Protein AF-A0A8J6P3C2-F1 (afdb_monomer)

Secondary structure (DSSP, 8-state):
---TT--EEEEEESSTTSSEE---TTS-SS-EEEEEETTEEEEEE-S-SS-EEETTEEPPBT--EE--TT-EEEETTEEEE----------------

InterPro domains:
  IPR000253 Forkhead-associated (FHA) domain [PF00498] (10-75)
  IPR000253 Forkhead-associated (FHA) domain [PS50006] (10-59)
  IPR000253 Forkhead-associated (FHA) domain [SM00240] (9-59)
  IPR008984 SMAD/FHA domain superfamily [SSF49879] (9-92)
  IPR050923 Cellular Process Regulator and RNA Processing Protein [PTHR23308] (12-75)

Organism: NCBI:txid2841696

Nearest PDB structures (foldseek):
  6hc1-assembly2_B  TM=9.659E-01  e=9.011E-06  Bdellovibrio bacteriovorus HD100
  6hbz-assembly1_A  TM=9.214E-01  e=9.011E-06  Bdellovibrio bacteriovorus HD100
  6i2r-assembly1_D  TM=9.235E-01  e=1.190E-05  Mycolicibacterium smegmatis MC2 155
  6hc0-assembly3_C  TM=9.504E-01  e=2.192E-05  Bdellovibrio bacteriovorus HD100
  8p5x-assembly1_G  TM=8.178E-01  e=8.524E-06  Corynebacterium glutamicum ATCC 13032

Sequence (97 aa):
MPNPGGRYEIKIGRDSSNDVAIPEETVSSLHATIEYQDGFFYLADQRSKNKTYLNGKKIVPYSPIKLKSGDEIMIHIHKFTFLLEQQTPSGDTDENW

pLDDT: mean 88.08, std 17.91, range [43.47, 98.75]

Mean predicted aligned error: 7.42 Å

Structure (mmCIF, N/CA/C/O backbone):
data_AF-A0A8J6P3C2-F1
#
_entry.id   AF-A0A8J6P3C2-F1
#
loop_
_atom_site.group_PDB
_atom_site.id
_atom_site.type_symbol
_atom_site.label_atom_id
_atom_site.label_alt_id
_atom_site.label_comp_id
_atom_site.label_asym_id
_atom_site.label_entity_id
_atom_site.label_seq_id
_atom_site.pdbx_PDB_ins_code
_atom_site.Cartn_x
_atom_site.Cartn_y
_atom_site.Cartn_z
_atom_site.occupancy
_atom_site.B_iso_or_equiv
_atom_site.auth_seq_id
_atom_site.auth_comp_id
_atom_site.auth_asym_id
_atom_site.auth_atom_id
_atom_site.pdbx_PDB_model_num
ATOM 1 N N . MET A 1 1 ? -13.825 16.020 0.685 1.00 50.19 1 MET A N 1
ATOM 2 C CA . MET A 1 1 ? -14.577 14.794 1.035 1.00 50.19 1 MET A CA 1
ATOM 3 C C . MET A 1 1 ? -14.897 14.057 -0.260 1.00 50.19 1 MET A C 1
ATOM 5 O O . MET A 1 1 ? -15.365 14.729 -1.173 1.00 50.19 1 MET A O 1
ATOM 9 N N . PRO A 1 2 ? -14.601 12.754 -0.406 1.00 49.28 2 PRO A N 1
ATOM 10 C CA . PRO A 1 2 ? -15.006 11.997 -1.593 1.00 49.28 2 PRO A CA 1
ATOM 11 C C . PRO A 1 2 ? -16.538 11.826 -1.649 1.00 49.28 2 PRO A C 1
ATOM 13 O O . PRO A 1 2 ? -17.199 11.798 -0.612 1.00 49.28 2 PRO A O 1
ATOM 16 N N . ASN A 1 3 ? -17.101 11.744 -2.861 1.00 46.94 3 ASN A N 1
ATOM 17 C CA . ASN A 1 3 ? -18.543 11.601 -3.101 1.00 46.94 3 ASN A CA 1
ATOM 18 C C . ASN A 1 3 ? -19.108 10.314 -2.459 1.00 46.94 3 ASN A C 1
ATOM 20 O O . ASN A 1 3 ? -18.487 9.260 -2.609 1.00 46.94 3 ASN A O 1
ATOM 24 N N . PRO A 1 4 ? -20.317 10.345 -1.861 1.00 50.38 4 PRO A N 1
ATOM 25 C CA . PRO A 1 4 ? -20.905 9.240 -1.084 1.00 50.38 4 PRO A CA 1
ATOM 26 C C . PRO A 1 4 ? -21.346 8.000 -1.899 1.00 50.38 4 PRO A C 1
ATOM 28 O O . PRO A 1 4 ? -22.121 7.184 -1.417 1.00 50.38 4 PRO A O 1
ATOM 31 N N . GLY A 1 5 ? -20.836 7.822 -3.120 1.00 55.91 5 GLY A N 1
ATOM 32 C CA . GLY A 1 5 ? -21.047 6.624 -3.944 1.00 55.91 5 GLY A CA 1
ATOM 33 C C . GLY A 1 5 ? -19.854 6.249 -4.831 1.00 55.91 5 GLY A C 1
ATOM 34 O O . GLY A 1 5 ? -19.974 5.362 -5.672 1.00 55.91 5 GLY A O 1
ATOM 35 N N . GLY A 1 6 ? -18.7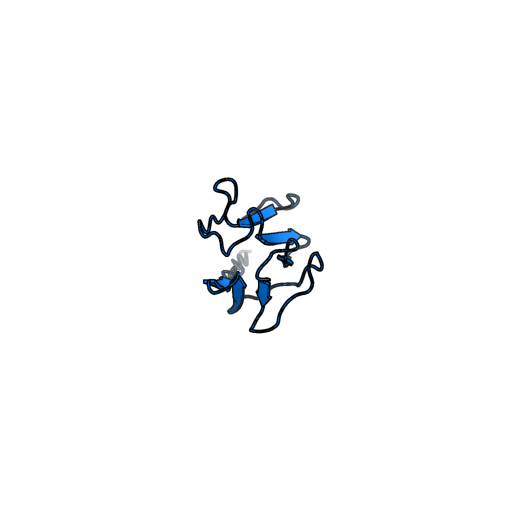12 6.932 -4.690 1.00 60.28 6 GLY A N 1
ATOM 36 C CA . GLY A 1 6 ? -17.520 6.663 -5.490 1.00 60.28 6 GLY A CA 1
ATOM 37 C C . GLY A 1 6 ? -16.598 5.670 -4.794 1.00 60.28 6 GLY A C 1
ATOM 38 O O . GLY A 1 6 ? -16.114 5.945 -3.699 1.00 60.28 6 GLY A O 1
ATOM 39 N N . ARG A 1 7 ? -16.306 4.542 -5.446 1.00 66.44 7 ARG A N 1
ATOM 40 C CA . ARG A 1 7 ? -15.163 3.707 -5.069 1.00 66.44 7 ARG A CA 1
ATOM 41 C C . ARG A 1 7 ? -13.901 4.494 -5.417 1.00 66.44 7 ARG A C 1
ATOM 43 O O . ARG A 1 7 ? -13.708 4.857 -6.576 1.00 66.44 7 ARG A O 1
ATOM 50 N N . TYR A 1 8 ? -13.092 4.807 -4.414 1.00 85.38 8 TYR A N 1
ATOM 51 C CA . TYR A 1 8 ? -11.825 5.507 -4.605 1.00 85.38 8 TYR A CA 1
ATOM 52 C C . TYR A 1 8 ? -10.690 4.511 -4.396 1.00 85.38 8 TYR A C 1
ATOM 54 O O . TYR A 1 8 ? -10.641 3.846 -3.363 1.00 85.38 8 TYR A O 1
ATOM 62 N N . GLU A 1 9 ? -9.808 4.387 -5.379 1.00 93.75 9 GLU A N 1
ATOM 63 C CA . GLU A 1 9 ? -8.637 3.516 -5.324 1.00 93.75 9 GLU A CA 1
ATOM 64 C C . GLU A 1 9 ? -7.384 4.372 -5.488 1.00 93.75 9 GLU A C 1
ATOM 66 O O . GLU A 1 9 ? -7.297 5.183 -6.405 1.00 93.75 9 GLU A O 1
ATOM 71 N N . ILE A 1 10 ? -6.422 4.174 -4.591 1.00 96.56 10 ILE A N 1
ATOM 72 C CA . ILE A 1 10 ? -5.075 4.732 -4.671 1.00 96.56 10 ILE A CA 1
ATOM 73 C C . ILE A 1 10 ? -4.142 3.587 -5.033 1.00 96.56 10 ILE A C 1
ATOM 75 O O . ILE A 1 10 ? -4.048 2.602 -4.296 1.00 96.56 10 ILE A O 1
ATOM 79 N N . LYS A 1 11 ? -3.418 3.723 -6.137 1.00 98.38 11 LYS A N 1
ATOM 80 C CA . LYS A 1 11 ? -2.402 2.765 -6.566 1.00 98.38 11 LYS A CA 1
ATOM 81 C C . LYS A 1 11 ? -1.022 3.213 -6.109 1.00 98.38 11 LYS A C 1
ATOM 83 O O . LYS A 1 11 ? -0.655 4.382 -6.219 1.00 98.38 11 LYS A O 1
ATOM 88 N N . ILE A 1 12 ? -0.238 2.254 -5.633 1.00 98.56 12 ILE A N 1
ATOM 89 C CA . ILE A 1 12 ? 1.135 2.454 -5.174 1.00 98.56 12 ILE A CA 1
ATOM 90 C C . ILE A 1 12 ? 2.029 1.486 -5.942 1.00 98.56 12 ILE A C 1
ATOM 92 O O . ILE A 1 12 ? 1.782 0.275 -5.953 1.00 98.56 12 ILE A O 1
ATOM 96 N N . GLY A 1 13 ? 3.087 1.982 -6.574 1.00 98.56 13 GLY A N 1
ATOM 97 C CA . GLY A 1 13 ? 3.988 1.124 -7.337 1.00 98.56 13 GLY A CA 1
ATOM 98 C C . GLY A 1 13 ? 5.101 1.875 -8.045 1.00 98.56 13 GLY A C 1
ATOM 99 O O . GLY A 1 13 ? 5.230 3.086 -7.930 1.00 98.56 13 GLY A O 1
ATOM 100 N N . ARG A 1 14 ? 5.935 1.136 -8.775 1.00 98.62 14 ARG A N 1
ATOM 101 C CA . ARG A 1 14 ? 7.076 1.701 -9.508 1.00 98.62 14 ARG A CA 1
ATOM 102 C C . ARG A 1 14 ? 6.669 2.483 -10.745 1.00 98.62 14 ARG A C 1
ATOM 104 O O . ARG A 1 14 ? 7.360 3.424 -11.120 1.00 98.62 14 ARG A O 1
ATOM 111 N N . ASP A 1 15 ? 5.594 2.053 -11.399 1.00 98.31 15 ASP A N 1
ATOM 112 C CA . ASP A 1 15 ? 5.145 2.700 -12.624 1.00 98.31 15 ASP A CA 1
ATOM 113 C C . ASP A 1 15 ? 4.659 4.126 -12.330 1.00 98.31 15 ASP A C 1
ATOM 115 O O . ASP A 1 15 ? 4.003 4.367 -11.314 1.00 98.31 15 ASP A O 1
ATOM 119 N N . SER A 1 16 ? 4.978 5.069 -13.214 1.00 97.75 16 SER A N 1
ATOM 120 C CA . SER A 1 16 ? 4.631 6.486 -13.040 1.00 97.75 16 SER A CA 1
ATOM 121 C C . SER A 1 16 ? 3.135 6.757 -13.213 1.00 97.75 16 SER A C 1
ATOM 123 O O . SER A 1 16 ? 2.668 7.847 -12.901 1.00 97.75 16 SER A O 1
ATOM 125 N N . SER A 1 17 ? 2.382 5.762 -13.690 1.00 97.19 17 SER A N 1
ATOM 126 C CA . SER A 1 17 ? 0.923 5.786 -13.815 1.00 97.19 17 SER A CA 1
ATOM 127 C C . SER A 1 17 ? 0.172 5.556 -12.490 1.00 97.19 17 SER A C 1
ATOM 129 O O . SER A 1 17 ? -1.062 5.620 -12.464 1.00 97.19 17 SER A O 1
ATOM 131 N N . ASN A 1 18 ? 0.887 5.243 -11.404 1.00 98.19 18 ASN A N 1
ATOM 132 C CA . ASN A 1 18 ? 0.318 5.100 -10.064 1.00 98.19 18 ASN A CA 1
ATOM 133 C C . ASN A 1 18 ? 0.185 6.455 -9.365 1.00 98.19 18 ASN A C 1
ATOM 135 O O . ASN A 1 18 ? 1.003 7.347 -9.572 1.00 98.19 18 ASN A O 1
ATOM 139 N N . ASP A 1 19 ? -0.789 6.566 -8.465 1.00 97.81 19 ASP A N 1
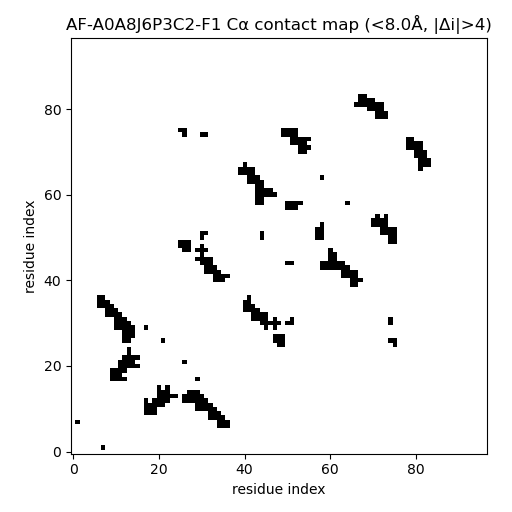ATOM 140 C CA . ASP A 1 19 ? -1.005 7.766 -7.651 1.00 97.81 19 ASP A CA 1
ATOM 141 C C . ASP A 1 19 ? 0.187 8.048 -6.722 1.00 97.81 19 ASP A C 1
ATOM 143 O O . ASP A 1 19 ? 0.558 9.199 -6.500 1.00 97.81 19 ASP A O 1
ATOM 147 N N . VAL A 1 20 ? 0.824 6.985 -6.213 1.00 97.56 20 VAL A N 1
ATOM 148 C CA . VAL A 1 20 ? 2.089 7.051 -5.472 1.00 97.56 20 VAL A CA 1
ATOM 149 C C . VAL A 1 20 ? 3.149 6.243 -6.218 1.00 97.56 20 VAL A C 1
ATOM 151 O O . VAL A 1 20 ? 3.212 5.013 -6.119 1.00 97.56 20 VAL A O 1
ATOM 154 N N . ALA A 1 21 ? 3.992 6.952 -6.968 1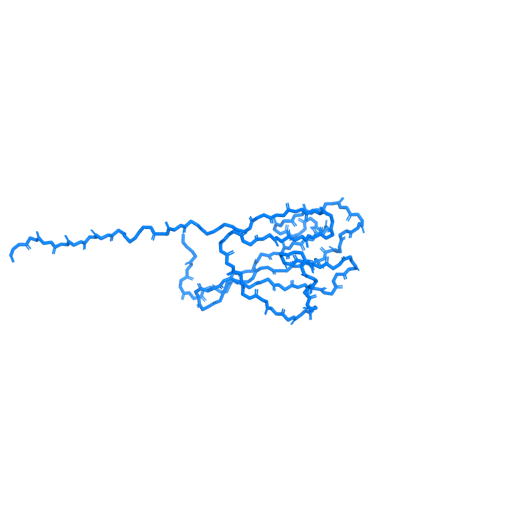.00 98.19 21 ALA A N 1
ATOM 155 C CA . ALA A 1 21 ? 5.097 6.366 -7.715 1.00 98.19 21 ALA A CA 1
ATOM 156 C C . ALA A 1 21 ? 6.367 6.258 -6.850 1.00 98.19 21 ALA A C 1
ATOM 158 O O . ALA A 1 21 ? 6.861 7.256 -6.329 1.00 98.19 21 ALA A O 1
ATOM 159 N N . ILE A 1 22 ? 6.923 5.049 -6.734 1.00 98.00 22 ILE A N 1
ATOM 160 C CA . ILE A 1 22 ? 8.203 4.771 -6.062 1.00 98.00 22 ILE A CA 1
ATOM 161 C C . ILE A 1 22 ? 9.158 4.170 -7.106 1.00 98.00 22 ILE A C 1
ATOM 163 O O . ILE A 1 22 ? 9.126 2.954 -7.314 1.00 98.00 22 ILE A O 1
ATOM 167 N N . PRO A 1 23 ? 9.970 4.984 -7.810 1.00 97.25 23 PRO A N 1
ATOM 168 C CA . PRO A 1 23 ? 10.685 4.590 -9.029 1.00 97.25 23 PRO 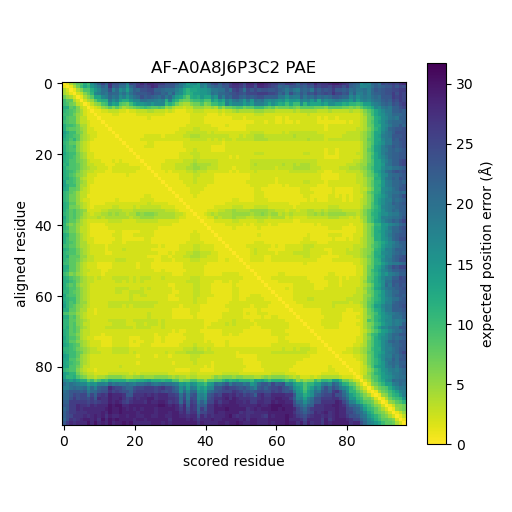A CA 1
ATOM 169 C C . PRO A 1 23 ? 11.941 3.739 -8.752 1.00 97.25 23 PRO A C 1
ATOM 171 O O . PRO A 1 23 ? 13.040 4.049 -9.200 1.00 97.25 23 PRO A O 1
ATOM 174 N N . GLU A 1 24 ? 11.780 2.636 -8.026 1.00 97.50 24 GLU A N 1
ATOM 175 C CA . GLU A 1 24 ? 12.838 1.687 -7.689 1.00 97.50 24 GLU A CA 1
ATOM 176 C C . GLU A 1 24 ? 12.515 0.292 -8.223 1.00 97.50 24 GLU A C 1
ATOM 178 O O . GLU A 1 24 ? 11.391 -0.189 -8.108 1.00 97.50 24 GLU A O 1
ATOM 183 N N . GLU A 1 25 ? 13.512 -0.418 -8.754 1.00 96.50 25 GLU A N 1
ATOM 184 C CA . GLU A 1 25 ? 13.343 -1.780 -9.293 1.00 96.50 25 GLU A CA 1
ATOM 185 C C . GLU A 1 25 ? 12.909 -2.820 -8.249 1.00 96.50 25 GLU A C 1
ATOM 187 O O . GLU A 1 25 ? 12.393 -3.892 -8.582 1.00 96.50 25 GLU A O 1
ATOM 192 N N . THR A 1 26 ? 13.115 -2.508 -6.973 1.00 97.44 26 THR A N 1
ATOM 193 C CA . THR A 1 26 ? 12.688 -3.309 -5.824 1.00 97.44 26 THR A CA 1
ATOM 194 C C . THR A 1 26 ? 11.179 -3.200 -5.567 1.00 97.44 26 THR A C 1
ATOM 196 O O . THR A 1 26 ? 10.607 -4.032 -4.856 1.00 97.44 26 THR A O 1
ATOM 199 N N . VAL A 1 27 ? 10.504 -2.223 -6.174 1.00 98.31 27 VAL A N 1
ATOM 200 C CA . VAL A 1 27 ? 9.059 -2.019 -6.101 1.00 98.31 27 VAL A CA 1
ATOM 201 C C . VAL A 1 27 ? 8.419 -2.554 -7.388 1.00 98.31 27 VAL A C 1
ATOM 203 O O . VAL A 1 27 ? 8.884 -2.319 -8.500 1.00 98.31 27 VAL A O 1
ATOM 206 N N . SER A 1 28 ? 7.346 -3.340 -7.263 1.00 98.62 28 SER A N 1
ATOM 207 C CA . SER A 1 28 ? 6.602 -3.844 -8.428 1.00 98.62 28 SER A CA 1
ATOM 208 C C . SER A 1 28 ? 5.873 -2.714 -9.160 1.00 98.62 28 SER A C 1
ATOM 210 O O . SER A 1 28 ? 5.505 -1.723 -8.534 1.00 98.62 28 SER A O 1
ATOM 212 N N . SER A 1 29 ? 5.654 -2.857 -10.476 1.00 98.44 29 SER A N 1
ATOM 213 C CA . SER A 1 29 ? 4.994 -1.823 -11.295 1.00 98.44 29 SER A CA 1
ATOM 214 C C . SER A 1 29 ? 3.657 -1.379 -10.698 1.00 98.44 29 SER A C 1
ATOM 216 O O . SER A 1 29 ? 3.450 -0.184 -10.560 1.00 98.44 29 SER A O 1
ATOM 218 N N . LEU A 1 30 ? 2.832 -2.329 -10.248 1.00 98.62 30 LEU A N 1
ATOM 219 C CA . LEU A 1 30 ? 1.735 -2.122 -9.302 1.00 98.62 30 LEU A CA 1
ATOM 220 C C . LEU A 1 30 ? 2.055 -2.966 -8.062 1.00 98.62 30 LEU A C 1
ATOM 222 O O . LEU A 1 30 ? 2.190 -4.185 -8.171 1.00 98.62 30 LEU A O 1
ATOM 226 N N . HIS A 1 31 ? 2.274 -2.331 -6.911 1.00 98.62 31 HIS A N 1
ATOM 227 C CA . HIS A 1 31 ? 2.756 -3.003 -5.700 1.00 98.62 31 HIS A CA 1
ATOM 228 C C . HIS A 1 31 ? 1.633 -3.231 -4.693 1.00 98.62 31 HIS A C 1
ATOM 230 O O . HIS A 1 31 ? 1.457 -4.349 -4.207 1.00 98.62 31 HIS A O 1
ATOM 236 N N . ALA A 1 32 ? 0.875 -2.183 -4.393 1.00 98.69 32 ALA A N 1
ATOM 237 C CA . ALA A 1 32 ? -0.224 -2.218 -3.446 1.00 98.69 32 ALA A CA 1
ATOM 238 C C . ALA A 1 32 ? -1.326 -1.247 -3.875 1.00 98.69 32 ALA A C 1
ATOM 240 O O . ALA A 1 32 ? -1.079 -0.317 -4.646 1.00 98.69 32 ALA A O 1
ATOM 241 N N . THR A 1 33 ? -2.529 -1.456 -3.355 1.00 98.44 33 THR A N 1
ATOM 242 C CA . THR A 1 33 ? -3.640 -0.512 -3.487 1.00 98.44 33 THR A CA 1
ATOM 243 C C . THR A 1 33 ? -4.226 -0.179 -2.126 1.00 98.44 33 THR A C 1
ATOM 245 O O . THR A 1 33 ? -4.198 -1.002 -1.206 1.00 98.44 33 THR A O 1
ATOM 248 N N . ILE A 1 34 ? -4.738 1.043 -1.999 1.00 97.88 34 ILE A N 1
ATOM 249 C CA . ILE A 1 34 ? -5.593 1.455 -0.891 1.00 97.88 34 ILE A CA 1
ATOM 250 C C . ILE A 1 34 ? -6.962 1.794 -1.468 1.00 97.88 34 ILE A C 1
ATOM 252 O O . ILE A 1 34 ? -7.089 2.725 -2.259 1.00 97.88 34 ILE A O 1
ATOM 256 N N . GLU A 1 35 ? -7.983 1.049 -1.067 1.00 95.81 35 GLU A N 1
ATOM 257 C CA . GLU A 1 35 ? -9.360 1.254 -1.513 1.00 95.81 35 GLU A CA 1
ATOM 258 C C . GLU A 1 35 ? -10.207 1.855 -0.394 1.00 95.81 35 GLU A C 1
ATOM 260 O O . GLU A 1 35 ? -10.138 1.408 0.752 1.00 95.81 35 GLU A O 1
ATOM 265 N N . TYR A 1 36 ? -11.029 2.846 -0.733 1.00 91.88 36 TYR A N 1
ATOM 266 C CA . TYR A 1 36 ? -12.090 3.352 0.129 1.00 91.88 36 TYR A CA 1
ATOM 267 C C . TYR A 1 36 ? -13.427 2.726 -0.270 1.00 91.88 36 TYR A C 1
ATOM 269 O O . TYR A 1 36 ? -13.903 2.927 -1.391 1.00 91.88 36 TYR A O 1
ATOM 277 N N . GLN A 1 37 ? -14.030 1.980 0.653 1.00 88.81 37 GLN A N 1
ATOM 278 C CA . GLN A 1 37 ? -15.346 1.360 0.494 1.00 88.81 37 GLN A CA 1
ATOM 279 C C . GLN A 1 37 ? -16.074 1.329 1.840 1.00 88.81 37 GLN A C 1
ATOM 281 O O . GLN A 1 37 ? -15.452 1.124 2.884 1.00 88.81 37 GLN A O 1
ATOM 286 N N . ASP A 1 38 ? -17.387 1.559 1.819 1.00 87.00 38 ASP A N 1
ATOM 287 C CA . ASP A 1 38 ? -18.269 1.482 2.993 1.00 87.00 38 ASP A CA 1
ATOM 288 C C . ASP A 1 38 ? -17.766 2.266 4.220 1.00 87.00 38 ASP A C 1
ATOM 290 O O . ASP A 1 38 ? -17.871 1.820 5.363 1.00 87.00 38 ASP A O 1
ATOM 294 N N . GLY A 1 39 ? -17.177 3.444 3.991 1.00 87.50 39 GLY A N 1
ATOM 295 C CA . GLY A 1 39 ? -16.669 4.303 5.063 1.00 87.50 39 GLY A CA 1
ATOM 296 C C . GLY A 1 39 ? -15.275 3.938 5.583 1.00 87.50 39 GLY A C 1
ATOM 297 O O . GLY A 1 39 ? -14.771 4.610 6.484 1.00 87.50 39 GLY A O 1
ATOM 298 N N . PHE A 1 40 ? -14.627 2.910 5.031 1.00 92.38 40 PHE A N 1
ATOM 299 C CA . PHE A 1 40 ? -13.344 2.405 5.514 1.00 92.38 40 PHE A CA 1
ATOM 300 C C . PHE A 1 40 ? -12.294 2.305 4.409 1.00 92.38 40 PHE A C 1
ATOM 302 O O . PHE A 1 40 ? -12.604 2.096 3.239 1.00 92.38 40 PHE A O 1
ATOM 309 N N . PHE A 1 41 ? -11.028 2.421 4.812 1.00 95.00 41 PHE A N 1
ATOM 310 C CA . PHE A 1 41 ? -9.878 2.214 3.938 1.00 95.00 41 PHE A CA 1
ATOM 311 C C . PHE A 1 41 ? -9.318 0.806 4.110 1.00 95.00 41 PHE A C 1
ATOM 313 O O . PHE A 1 41 ? -9.212 0.310 5.235 1.00 95.00 41 PHE A O 1
ATOM 320 N N . TYR A 1 42 ? -8.922 0.183 3.006 1.00 97.44 42 TYR A N 1
ATOM 321 C CA . TYR A 1 42 ? -8.360 -1.161 2.976 1.00 97.44 42 TYR A CA 1
ATOM 322 C C . TYR A 1 42 ? -7.075 -1.184 2.160 1.00 97.44 42 TYR A C 1
ATOM 324 O O . TYR A 1 42 ? -7.058 -0.702 1.035 1.00 97.44 42 TYR A O 1
ATOM 332 N N . LEU A 1 43 ? -6.019 -1.778 2.710 1.00 98.50 43 LEU A N 1
ATOM 333 C CA . LEU A 1 43 ? -4.749 -2.020 2.032 1.00 98.50 43 LEU A CA 1
ATOM 334 C C . LEU A 1 43 ? -4.726 -3.431 1.438 1.00 98.50 43 LEU A C 1
ATOM 336 O O . LEU A 1 43 ? -5.016 -4.395 2.147 1.00 98.50 43 LEU A O 1
ATOM 340 N N . ALA A 1 44 ? -4.297 -3.570 0.187 1.00 98.50 44 ALA A N 1
ATOM 341 C CA . ALA A 1 44 ? -4.063 -4.864 -0.449 1.00 98.50 44 ALA A CA 1
ATOM 342 C C . ALA A 1 44 ? -2.710 -4.900 -1.175 1.00 98.50 44 ALA A C 1
ATOM 344 O O . ALA A 1 44 ? -2.372 -3.991 -1.929 1.00 98.50 44 ALA A O 1
ATOM 345 N N . ASP A 1 45 ? -1.944 -5.980 -0.989 1.00 98.75 45 ASP A N 1
ATOM 346 C CA . ASP A 1 45 ? -0.749 -6.264 -1.795 1.00 98.75 45 ASP A CA 1
ATOM 347 C C . ASP A 1 45 ? -1.161 -6.854 -3.149 1.00 98.75 45 ASP A C 1
ATOM 349 O O . ASP A 1 45 ? -1.881 -7.853 -3.203 1.00 98.75 45 ASP A O 1
ATOM 353 N N . GLN A 1 46 ? -0.661 -6.287 -4.245 1.00 98.56 46 GLN A N 1
ATOM 354 C CA . GLN A 1 46 ? -0.998 -6.688 -5.616 1.00 98.56 46 GLN A CA 1
ATOM 355 C C . GLN A 1 46 ? -0.035 -7.760 -6.151 1.00 98.56 46 GLN A C 1
ATOM 357 O O . GLN A 1 46 ? 0.463 -7.685 -7.273 1.00 98.56 46 GLN A O 1
ATOM 362 N N . ARG A 1 47 ? 0.261 -8.768 -5.315 1.00 98.19 47 ARG A N 1
ATOM 363 C CA . ARG A 1 47 ? 1.261 -9.826 -5.564 1.00 98.19 47 ARG A CA 1
ATOM 364 C C . ARG A 1 47 ? 2.631 -9.246 -5.907 1.00 98.19 47 ARG A C 1
ATOM 366 O O . ARG A 1 47 ? 3.328 -9.711 -6.810 1.00 98.19 47 ARG A O 1
ATOM 373 N N . SER A 1 48 ? 3.054 -8.267 -5.126 1.00 98.06 48 SER A N 1
ATOM 374 C CA . SER A 1 48 ? 4.347 -7.626 -5.322 1.00 98.06 48 SER A CA 1
ATOM 375 C C . SER A 1 48 ? 5.515 -8.603 -5.112 1.00 98.06 48 SER A C 1
ATOM 377 O O . SER A 1 48 ? 5.396 -9.633 -4.432 1.00 98.06 48 SER A O 1
ATOM 379 N N . LYS A 1 49 ? 6.679 -8.283 -5.685 1.00 97.69 49 LYS A N 1
ATOM 380 C CA . LYS A 1 49 ? 7.919 -9.064 -5.535 1.00 97.69 49 LYS A CA 1
ATOM 381 C C . LYS A 1 49 ? 8.410 -9.062 -4.084 1.00 97.69 49 LYS A C 1
ATOM 383 O O . LYS A 1 49 ? 8.610 -10.129 -3.507 1.00 97.69 49 LYS A O 1
ATOM 388 N N . ASN A 1 50 ? 8.550 -7.869 -3.505 1.00 97.75 50 ASN A N 1
ATOM 389 C CA . ASN A 1 50 ? 9.155 -7.659 -2.186 1.00 97.75 50 ASN A CA 1
ATOM 390 C C . ASN A 1 50 ? 8.153 -7.531 -1.032 1.00 97.75 50 ASN A C 1
ATOM 392 O O . ASN A 1 50 ? 8.584 -7.435 0.113 1.00 97.75 50 ASN A O 1
ATOM 396 N N . LYS A 1 51 ? 6.855 -7.666 -1.328 1.00 98.31 51 LYS A N 1
ATOM 397 C CA . LYS A 1 51 ? 5.753 -7.761 -0.367 1.00 98.31 51 LYS A CA 1
ATOM 398 C C . LYS A 1 51 ? 5.470 -6.460 0.376 1.00 98.31 51 LYS A C 1
ATOM 400 O O . LYS A 1 51 ? 6.347 -5.639 0.634 1.00 98.31 51 LYS A O 1
ATOM 405 N N . THR A 1 52 ? 4.205 -6.336 0.744 1.00 98.69 52 THR A N 1
ATOM 406 C CA . THR A 1 52 ? 3.693 -5.274 1.601 1.00 98.69 52 THR A CA 1
ATOM 407 C C . THR A 1 52 ? 3.603 -5.768 3.042 1.00 98.69 52 THR A C 1
ATOM 409 O O . THR A 1 52 ? 3.254 -6.928 3.302 1.00 98.69 52 THR A O 1
ATOM 412 N N . TYR A 1 53 ? 3.903 -4.884 3.988 1.00 98.69 53 TYR A N 1
ATOM 413 C CA . TYR A 1 53 ? 3.780 -5.148 5.416 1.00 98.69 53 TYR A CA 1
ATOM 414 C C . TYR A 1 53 ? 2.908 -4.077 6.065 1.00 98.69 53 TYR A C 1
ATOM 416 O O . TYR A 1 53 ? 2.968 -2.910 5.690 1.00 98.69 53 TYR A O 1
ATOM 424 N N . LEU A 1 54 ? 2.120 -4.486 7.053 1.00 98.75 54 LEU A N 1
ATOM 425 C CA . LEU 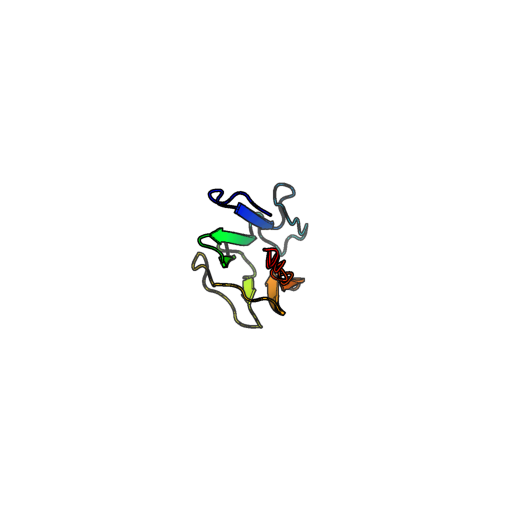A 1 54 ? 1.308 -3.616 7.891 1.00 98.75 54 LEU A CA 1
ATOM 426 C C . LEU A 1 54 ? 1.731 -3.833 9.343 1.00 98.75 54 LEU A C 1
ATOM 428 O O . LEU A 1 54 ? 1.664 -4.960 9.843 1.00 98.75 54 LEU A O 1
ATOM 432 N N . ASN A 1 55 ? 2.201 -2.780 10.011 1.00 98.25 55 ASN A N 1
ATOM 433 C CA . ASN A 1 55 ? 2.707 -2.824 11.386 1.00 98.25 55 ASN A CA 1
ATOM 434 C C . ASN A 1 55 ? 3.740 -3.955 11.594 1.00 98.25 55 ASN A C 1
ATOM 436 O O . ASN A 1 55 ? 3.628 -4.774 12.509 1.00 98.25 55 ASN A O 1
ATOM 440 N N . GLY A 1 56 ? 4.705 -4.059 10.672 1.00 97.75 56 GLY A N 1
ATOM 441 C CA . GLY A 1 56 ? 5.763 -5.078 10.681 1.00 97.75 56 GLY A CA 1
ATOM 442 C C . GLY A 1 56 ? 5.328 -6.495 10.282 1.00 97.75 56 GLY A C 1
ATOM 443 O O . GLY A 1 56 ? 6.171 -7.387 10.180 1.00 97.75 56 GLY A O 1
ATOM 444 N N . LYS A 1 57 ? 4.037 -6.738 10.018 1.00 98.25 57 LYS A N 1
ATOM 445 C CA . LYS A 1 57 ? 3.524 -8.052 9.606 1.00 98.25 57 LYS A CA 1
ATOM 446 C C . LYS A 1 57 ? 3.277 -8.086 8.107 1.00 98.25 57 LYS A C 1
ATOM 448 O O . LYS A 1 57 ? 2.576 -7.239 7.564 1.00 98.25 57 LYS A O 1
ATOM 453 N N . LYS A 1 58 ? 3.822 -9.100 7.438 1.00 98.12 58 LYS A N 1
ATOM 454 C CA . LYS A 1 58 ? 3.582 -9.335 6.012 1.00 98.12 58 LYS A CA 1
ATOM 455 C C . LYS A 1 58 ? 2.103 -9.628 5.773 1.00 98.12 58 LYS A C 1
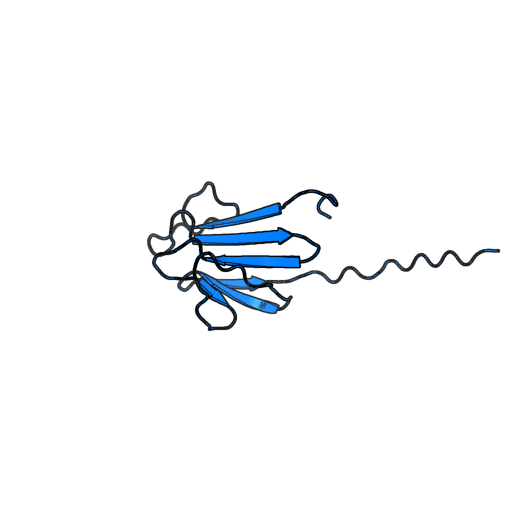ATOM 457 O O . LYS A 1 58 ? 1.547 -10.514 6.422 1.00 98.12 58 LYS A O 1
ATOM 462 N N . ILE A 1 59 ? 1.498 -8.930 4.818 1.00 98.25 59 ILE A N 1
ATOM 463 C CA . ILE A 1 59 ? 0.094 -9.142 4.458 1.00 98.25 59 ILE A CA 1
ATOM 464 C C . ILE A 1 59 ? -0.030 -10.172 3.329 1.00 98.25 59 ILE A C 1
ATOM 466 O O . ILE A 1 59 ? 0.910 -10.405 2.561 1.00 98.25 59 ILE A O 1
ATOM 470 N N . VAL A 1 60 ? -1.187 -10.827 3.247 1.00 98.31 60 VAL A N 1
ATOM 471 C CA . VAL A 1 60 ? -1.470 -11.814 2.200 1.00 98.31 60 VAL A CA 1
ATOM 472 C C . VAL A 1 60 ? -1.861 -11.078 0.909 1.00 98.31 60 VAL A C 1
ATOM 474 O O . VAL A 1 60 ? -2.728 -10.204 0.961 1.00 98.31 60 VAL A O 1
ATOM 477 N N . PRO A 1 61 ? -1.255 -11.405 -0.249 1.00 98.06 61 PRO A N 1
ATOM 478 C CA . PRO A 1 61 ? -1.639 -10.812 -1.529 1.00 98.06 61 PRO A CA 1
ATOM 479 C C . PRO A 1 61 ? -3.128 -10.968 -1.839 1.00 98.06 61 PRO A C 1
ATOM 481 O O . PRO A 1 61 ? -3.701 -12.022 -1.570 1.00 98.06 61 PRO A O 1
ATOM 484 N N . TYR A 1 62 ? -3.728 -9.929 -2.423 1.00 97.81 62 TYR A N 1
ATOM 485 C CA . TYR A 1 62 ? -5.150 -9.856 -2.793 1.00 97.81 62 TYR A CA 1
ATOM 486 C C . TYR A 1 62 ? -6.148 -10.080 -1.645 1.00 97.81 62 TYR A C 1
ATOM 488 O O . TYR A 1 62 ? -7.328 -10.304 -1.898 1.00 97.81 62 TYR A O 1
ATOM 496 N N . SER A 1 63 ? -5.697 -10.009 -0.390 1.00 97.69 63 SER A N 1
ATOM 497 C CA . SER A 1 63 ? -6.551 -10.060 0.795 1.00 97.69 63 SER A CA 1
ATOM 498 C C . SER A 1 63 ? -6.569 -8.677 1.450 1.00 97.69 63 SER A C 1
ATOM 500 O O . SER A 1 63 ? -5.642 -8.370 2.203 1.00 97.69 63 SER A O 1
ATOM 502 N N . PRO A 1 64 ? -7.583 -7.833 1.180 1.00 97.00 64 PRO A N 1
ATOM 503 C CA . PRO A 1 64 ? -7.644 -6.486 1.730 1.00 97.00 64 PRO A CA 1
ATOM 504 C C . PRO A 1 64 ? -7.693 -6.490 3.262 1.00 97.00 64 PRO A C 1
ATOM 506 O O . PRO A 1 64 ? -8.454 -7.242 3.872 1.00 97.00 64 PRO A O 1
ATOM 509 N N . ILE A 1 65 ? -6.898 -5.626 3.890 1.00 98.12 65 ILE A N 1
ATOM 510 C CA . ILE A 1 65 ? -6.860 -5.438 5.343 1.00 98.12 65 ILE A CA 1
ATOM 511 C C . ILE A 1 65 ? -7.293 -4.015 5.665 1.00 98.12 65 ILE A C 1
ATOM 513 O O . ILE A 1 65 ? -6.738 -3.055 5.137 1.00 98.12 65 ILE A O 1
ATOM 517 N N . LYS A 1 66 ? -8.280 -3.884 6.552 1.00 97.38 66 LYS A N 1
ATOM 518 C CA . LYS A 1 66 ? -8.784 -2.590 7.013 1.00 97.38 66 LYS A CA 1
ATOM 519 C C . LYS A 1 66 ? -7.683 -1.801 7.725 1.00 97.38 66 LYS A C 1
ATOM 521 O O . LYS A 1 66 ? -7.120 -2.293 8.702 1.00 97.38 66 LYS A O 1
ATOM 526 N N . LEU A 1 67 ? -7.440 -0.580 7.261 1.00 97.38 67 LEU A N 1
ATOM 527 C CA . LEU A 1 67 ? -6.492 0.361 7.847 1.00 97.38 67 LEU A CA 1
ATOM 528 C C . LEU A 1 67 ? -7.119 1.156 8.993 1.00 97.38 67 LEU A C 1
ATOM 530 O O . LEU A 1 67 ? -8.324 1.434 9.017 1.00 97.38 67 LEU A O 1
ATOM 534 N N . LYS A 1 68 ? -6.269 1.564 9.929 1.00 96.06 68 LYS A N 1
ATOM 535 C CA . LYS A 1 68 ? -6.568 2.503 11.008 1.00 96.06 68 LYS A CA 1
ATOM 536 C C . LYS A 1 68 ? -5.575 3.653 10.970 1.00 96.06 68 LYS A C 1
ATOM 538 O O . LYS A 1 68 ? -4.416 3.466 10.615 1.00 96.06 68 LYS A O 1
ATOM 543 N N . SER A 1 69 ? -6.026 4.840 11.371 1.00 95.88 69 SER A N 1
ATOM 544 C CA . SER A 1 69 ? -5.128 5.987 11.537 1.00 95.88 69 SER A CA 1
ATOM 545 C C . SER A 1 69 ? -3.972 5.620 12.476 1.00 95.88 69 SER A C 1
ATOM 547 O O . SER A 1 69 ? -4.204 5.032 13.533 1.00 95.88 69 SER A O 1
ATOM 549 N N . GLY A 1 70 ? -2.748 5.943 12.074 1.00 96.56 70 GLY A N 1
ATOM 550 C CA . GLY A 1 70 ? -1.502 5.569 12.738 1.00 96.56 70 GLY A CA 1
ATOM 551 C C . GLY A 1 70 ? -0.867 4.265 12.244 1.00 96.56 70 GLY A C 1
ATOM 552 O O . GLY A 1 70 ? 0.259 3.982 12.646 1.00 96.56 70 GLY A O 1
ATOM 553 N N . ASP A 1 71 ? -1.531 3.483 11.386 1.00 98.38 71 ASP A N 1
ATOM 554 C CA . ASP A 1 71 ? -0.946 2.248 10.856 1.00 98.38 71 ASP A CA 1
ATOM 555 C C . ASP A 1 71 ? 0.314 2.528 10.023 1.00 98.38 71 ASP A C 1
ATOM 557 O O . ASP A 1 71 ? 0.347 3.414 9.163 1.00 98.38 71 ASP A O 1
ATOM 561 N N . GLU A 1 72 ? 1.345 1.716 10.247 1.00 98.62 72 GLU A N 1
ATOM 562 C CA . GLU A 1 72 ? 2.579 1.735 9.474 1.00 98.62 72 GLU A CA 1
ATOM 563 C C . GLU A 1 72 ? 2.471 0.776 8.287 1.00 98.62 72 GLU A C 1
ATOM 565 O O . GLU A 1 72 ? 2.318 -0.436 8.456 1.00 98.62 72 GLU A O 1
ATOM 570 N N . ILE A 1 73 ? 2.602 1.314 7.079 1.00 98.62 73 ILE A N 1
ATOM 571 C CA . ILE A 1 73 ? 2.610 0.556 5.830 1.00 98.62 73 ILE A CA 1
ATOM 572 C C . ILE A 1 73 ? 4.040 0.528 5.308 1.00 98.62 73 ILE A C 1
ATOM 574 O O . ILE A 1 73 ? 4.644 1.578 5.094 1.00 98.62 73 ILE A O 1
ATOM 578 N N . MET A 1 74 ? 4.580 -0.663 5.062 1.00 98.56 74 MET A N 1
ATOM 579 C CA . MET A 1 74 ? 5.860 -0.810 4.376 1.00 98.56 74 MET A CA 1
ATOM 580 C C . MET A 1 74 ? 5.680 -1.406 2.987 1.00 98.56 74 MET A C 1
ATOM 582 O O . MET A 1 74 ? 5.100 -2.482 2.826 1.00 98.56 74 MET A O 1
ATOM 586 N N . ILE A 1 75 ? 6.242 -0.715 2.001 1.00 98.25 75 ILE A N 1
ATOM 587 C CA . ILE A 1 75 ? 6.377 -1.153 0.615 1.00 98.25 75 ILE A CA 1
ATOM 588 C C . ILE A 1 75 ? 7.857 -1.452 0.400 1.00 98.25 75 ILE A C 1
ATOM 590 O O . ILE A 1 75 ? 8.666 -0.537 0.246 1.00 98.25 75 ILE A O 1
ATOM 594 N N . HIS A 1 76 ? 8.238 -2.731 0.435 1.00 95.75 76 HIS A N 1
ATOM 595 C CA . HIS A 1 76 ? 9.647 -3.113 0.565 1.00 95.75 76 HIS A CA 1
ATOM 596 C C . HIS A 1 76 ? 10.314 -2.420 1.780 1.00 95.75 76 HIS A C 1
ATOM 598 O O . HIS A 1 76 ? 9.933 -2.700 2.913 1.00 95.75 76 HIS A O 1
ATOM 604 N N . ILE A 1 77 ? 11.296 -1.538 1.561 1.00 96.44 77 ILE A N 1
ATOM 605 C CA . ILE A 1 77 ? 11.999 -0.777 2.609 1.00 96.44 77 ILE A CA 1
ATOM 606 C C . ILE A 1 77 ? 11.372 0.594 2.881 1.00 96.44 77 ILE A C 1
ATOM 608 O O . ILE A 1 77 ? 11.733 1.249 3.857 1.00 96.44 77 ILE A O 1
ATOM 612 N N . HIS A 1 78 ? 10.442 1.035 2.031 1.00 97.81 78 HIS A N 1
ATOM 613 C CA . HIS A 1 78 ? 9.803 2.341 2.150 1.00 97.81 78 HIS A CA 1
ATOM 614 C C . HIS A 1 78 ? 8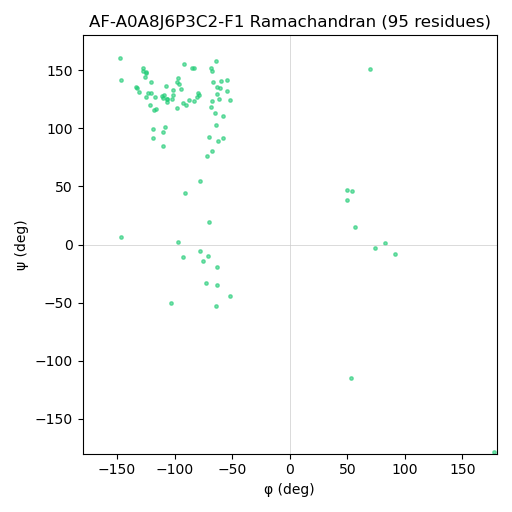.704 2.281 3.191 1.00 97.81 78 HIS A C 1
ATOM 616 O O . HIS A 1 78 ? 7.820 1.430 3.110 1.00 97.81 78 HIS A O 1
ATOM 622 N N . LYS A 1 79 ? 8.762 3.190 4.160 1.00 97.62 79 LYS A N 1
ATOM 623 C CA . LYS A 1 79 ? 7.844 3.250 5.292 1.00 97.62 79 LYS A CA 1
ATOM 624 C C . LYS A 1 79 ? 6.919 4.454 5.156 1.00 97.62 79 LYS A C 1
ATOM 626 O O . LYS A 1 79 ? 7.382 5.581 5.011 1.00 97.62 79 LYS A O 1
ATOM 631 N N . PHE A 1 80 ? 5.624 4.202 5.271 1.00 97.81 80 PHE A N 1
ATOM 632 C CA . PHE A 1 80 ? 4.556 5.192 5.228 1.00 97.81 80 PHE A CA 1
ATOM 633 C C . PHE A 1 80 ? 3.709 5.078 6.494 1.00 97.81 80 PHE A C 1
ATOM 635 O O . PHE A 1 80 ? 3.538 3.991 7.040 1.00 97.81 80 PHE A O 1
ATOM 642 N N . THR A 1 81 ? 3.156 6.196 6.955 1.00 97.56 81 THR A N 1
ATOM 643 C CA . THR A 1 81 ? 2.151 6.210 8.026 1.00 97.56 81 THR A CA 1
ATOM 644 C C . THR A 1 81 ? 0.814 6.606 7.428 1.00 97.56 81 THR A C 1
ATOM 646 O O . THR A 1 81 ? 0.712 7.640 6.769 1.00 97.56 81 THR A O 1
ATOM 649 N N . PHE A 1 82 ? -0.208 5.788 7.647 1.00 96.62 82 PHE A N 1
ATOM 650 C CA . PHE A 1 82 ? -1.565 6.112 7.240 1.00 96.62 82 PHE A CA 1
ATOM 651 C C . PHE A 1 82 ? -2.219 7.008 8.292 1.00 96.62 82 PHE A C 1
AT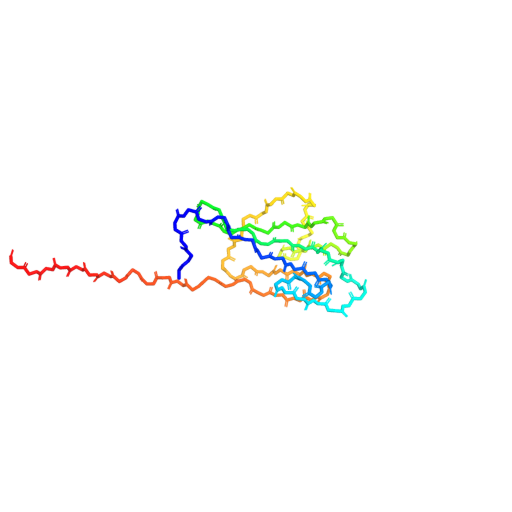OM 653 O O . PHE A 1 82 ? -2.303 6.630 9.457 1.00 96.62 82 PHE A O 1
ATOM 660 N N . LEU A 1 83 ? -2.697 8.187 7.899 1.00 94.50 83 LEU A N 1
ATOM 661 C CA . LEU A 1 83 ? -3.361 9.133 8.795 1.00 94.50 83 LEU A CA 1
ATOM 662 C C . LEU A 1 83 ? -4.759 9.453 8.268 1.00 94.50 83 LEU A C 1
ATOM 664 O O . LEU A 1 83 ? -4.931 9.810 7.106 1.00 94.50 83 LEU A O 1
ATOM 668 N N . LEU A 1 84 ? -5.749 9.348 9.150 1.00 89.62 84 LEU A N 1
ATOM 669 C CA . LEU A 1 84 ? -7.073 9.922 8.952 1.00 89.62 84 LEU A CA 1
ATOM 670 C C . LEU A 1 84 ? -7.167 11.198 9.773 1.00 89.62 84 LEU A C 1
ATOM 672 O O . LEU A 1 84 ? -6.958 11.168 10.988 1.00 89.62 84 LEU A O 1
ATOM 676 N N . GLU A 1 85 ? -7.511 12.296 9.112 1.00 80.50 85 GLU A N 1
ATOM 677 C CA . GLU A 1 85 ? -7.909 13.518 9.793 1.00 80.50 85 GLU A CA 1
ATOM 678 C C . GLU A 1 85 ? -9.243 13.245 10.495 1.00 80.50 85 GLU A C 1
ATOM 680 O O . GLU A 1 85 ? -10.202 12.773 9.873 1.00 80.50 85 GLU A O 1
ATOM 685 N N . GLN A 1 86 ? -9.294 13.449 11.813 1.00 61.38 86 GLN A N 1
ATOM 686 C CA . GLN A 1 86 ? -10.558 13.347 12.529 1.00 61.38 86 GLN A CA 1
ATOM 687 C C . GLN A 1 86 ? -11.442 14.474 12.010 1.00 61.38 86 GLN A C 1
ATOM 689 O O . GLN A 1 86 ? -11.142 15.646 12.224 1.00 61.38 86 GLN A O 1
ATOM 694 N N . GLN A 1 87 ? -12.519 14.126 11.309 1.00 46.91 87 GLN A N 1
ATOM 695 C CA . GLN A 1 87 ? -13.588 15.081 11.075 1.00 46.91 87 GLN A CA 1
ATOM 696 C C . GLN A 1 87 ? -14.158 15.399 12.452 1.00 46.91 87 GLN A C 1
ATOM 698 O O . GLN A 1 87 ? -14.860 14.574 13.038 1.00 46.91 87 GLN A O 1
ATOM 703 N N . THR A 1 88 ? -13.807 16.560 13.005 1.00 44.62 88 THR A N 1
ATOM 704 C CA . THR A 1 88 ? -14.579 17.132 14.103 1.00 44.62 88 THR A CA 1
ATOM 705 C C . THR A 1 88 ? -16.023 17.144 13.614 1.00 44.62 88 THR A C 1
ATOM 707 O O . THR A 1 88 ? -16.262 17.686 12.529 1.00 44.62 88 THR A O 1
ATOM 710 N N . PRO A 1 89 ? -16.987 16.540 14.330 1.00 47.09 89 PRO A N 1
ATOM 711 C CA . PRO A 1 89 ? -18.376 16.811 14.033 1.00 47.09 89 PRO A CA 1
ATOM 712 C C . PRO A 1 89 ? -18.514 18.322 14.189 1.00 47.09 89 PRO A C 1
ATOM 714 O O . PRO A 1 89 ? -18.346 18.846 15.292 1.00 47.09 89 PRO A O 1
ATOM 717 N N . SER A 1 90 ? -18.725 19.038 13.088 1.00 54.31 90 SER A N 1
ATOM 718 C CA . SER A 1 90 ? -19.291 20.375 13.143 1.00 54.31 90 SER A CA 1
ATOM 719 C C . SER A 1 90 ? -20.677 20.179 13.740 1.00 54.31 90 SER A C 1
ATOM 721 O O . SER A 1 90 ? -21.632 19.844 13.042 1.00 54.31 90 SER A O 1
ATOM 723 N N . GLY A 1 91 ? -20.734 20.229 15.069 1.00 51.88 91 GLY A N 1
ATOM 724 C CA . GLY A 1 91 ? -21.963 20.332 15.821 1.00 51.88 91 GLY A CA 1
ATOM 725 C C . GLY A 1 91 ? -22.546 21.700 15.532 1.00 51.88 91 GLY A C 1
ATOM 726 O O . GLY A 1 91 ? -22.387 22.613 16.332 1.00 51.88 91 GLY A O 1
ATOM 727 N N . ASP A 1 92 ? -23.212 21.822 14.389 1.00 54.78 92 ASP A N 1
ATOM 728 C CA . ASP A 1 92 ? -24.303 22.771 14.242 1.00 54.78 92 ASP A CA 1
ATOM 729 C C . ASP A 1 92 ? -25.469 22.193 15.054 1.00 54.78 92 ASP A C 1
ATOM 731 O O . ASP A 1 92 ? -26.398 21.577 14.534 1.00 54.78 92 ASP A O 1
ATOM 735 N N . THR A 1 93 ? -25.384 22.313 16.380 1.00 57.84 93 THR A N 1
ATOM 736 C CA . THR A 1 93 ? -26.599 22.427 17.180 1.00 57.84 93 THR A CA 1
ATOM 737 C C . THR A 1 93 ? -27.167 23.801 16.873 1.00 57.84 93 THR A C 1
ATOM 739 O O . THR A 1 93 ? -26.783 24.794 17.492 1.00 57.84 93 THR A O 1
ATOM 742 N N . ASP A 1 94 ? -28.061 23.842 15.888 1.00 55.44 94 ASP A N 1
ATOM 743 C CA . ASP A 1 94 ? -29.118 24.842 15.837 1.00 55.44 94 ASP A CA 1
ATOM 744 C C . ASP A 1 94 ? -29.942 24.702 17.126 1.00 55.44 94 ASP A C 1
ATOM 746 O O . ASP A 1 94 ? -30.885 23.918 17.206 1.00 55.44 94 ASP A O 1
ATOM 750 N N . GLU A 1 95 ? -29.567 25.452 18.159 1.00 50.09 95 GLU A N 1
ATOM 751 C CA . GLU A 1 95 ? -30.482 25.832 19.230 1.00 50.09 95 GLU A CA 1
ATOM 752 C C . GLU A 1 95 ? -30.754 27.330 19.105 1.00 50.09 95 GLU A C 1
ATOM 754 O O . GLU A 1 95 ? -30.109 28.176 19.723 1.00 50.09 95 GLU A O 1
ATOM 759 N N . ASN A 1 96 ? -31.727 27.651 18.255 1.00 43.47 96 ASN A N 1
ATOM 760 C CA . ASN A 1 96 ? -32.522 28.860 18.378 1.00 43.47 96 ASN A CA 1
ATOM 761 C C . ASN A 1 96 ? -34.003 28.501 18.197 1.00 43.47 96 ASN A C 1
ATOM 763 O O . ASN A 1 96 ? -34.358 27.834 17.223 1.00 43.47 96 ASN A O 1
ATOM 767 N N . TRP A 1 97 ? -34.802 29.082 19.102 1.00 54.00 97 TRP A 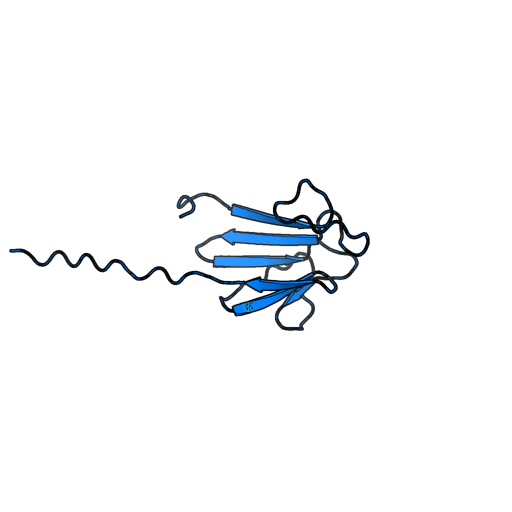N 1
ATOM 768 C CA . TRP A 1 97 ? -36.267 29.123 19.258 1.00 54.00 97 TRP A CA 1
ATOM 769 C C . TRP A 1 97 ? -36.894 28.070 20.175 1.00 54.00 97 TRP A C 1
ATOM 771 O O . TRP A 1 97 ? -37.396 27.036 19.686 1.00 54.00 97 TRP A O 1
#

Solvent-accessible surface area (backbone atoms only — not comparable to full-atom values): 5793 Å² total; per-residue (Å²): 134,84,64,101,83,59,79,46,75,44,38,31,14,22,35,80,91,29,82,44,55,46,87,41,93,70,39,27,58,59,22,32,37,41,37,41,54,97,93,40,43,27,43,26,24,57,70,30,84,59,45,37,24,52,72,89,38,76,61,57,59,76,48,70,41,78,63,50,68,71,41,39,40,27,58,54,89,47,78,46,72,41,77,66,82,78,77,71,79,80,76,77,74,84,83,80,133

Foldseek 3Di:
DDDPPDWDKAWDFCAPPGNHHDVDPQTHRTAWMWIDDPNWIWIAGCPIPQAKAKQNHGDDHPDTDTDDQQIWIDRRPDIDGDHDDPPDPPPPPPPDD

Radius of gyration: 16.43 Å; Cα contacts (8 Å, |Δi|>4): 193; chains: 1; bounding box: 50×41×33 Å